Protein AF-A0A5E4M3F4-F1 (afdb_monomer_lite)

Sequence (117 aa):
MSESLSYLKNVLHRTIETLKFLTPRGLAIRGSNETLGSVNNGNYRGYLELIDKFGPFISQHLIKYGNKGRGNVSYILSTICTEFIMIMGEAVIKEIINQIQSRKYFSIIVNSTSDIT

Organism: NCBI:txid506608

InterPro domains:
  IPR025398 ZMYM1-like, RNase-like domain [PF14291] (9-117)

Foldseek 3Di:
DVPVVVLVVVQVVVLVVLCVVQVVVVFWAAFPDCAQPDPRNGSSSVVLVVVLVVDVSSVVLCVVPVHPDPPDDDCSDPVNSVVVVVVVVVVVVVVVVVVVVVDPDDDDDDDDDDDDD

Secondary structure (DSSP, 8-state):
-HHHHHHHHHHHHHHHHHHHHHGGGT--S--S--STT-TTSHHHHHHHHHHHTT-HHHHHHHHHHTT--TTS--TTSHHHHHHHHHHHHHHHHHHHHHHHHH-S-------------

Structure (mmCIF, N/CA/C/O backbone):
data_AF-A0A5E4M3F4-F1
#
_entry.id   AF-A0A5E4M3F4-F1
#
loop_
_atom_site.group_PDB
_atom_site.id
_atom_site.type_symbol
_atom_site.label_atom_id
_atom_site.label_alt_id
_atom_site.label_comp_id
_atom_site.label_asym_id
_atom_site.label_entity_id
_atom_site.label_seq_id
_atom_site.pdbx_PDB_ins_code
_atom_site.Cartn_x
_atom_site.Cartn_y
_atom_site.Cartn_z
_atom_site.occupancy
_atom_site.B_iso_or_equiv
_atom_site.auth_seq_id
_atom_site.auth_comp_id
_atom_site.auth_asym_id
_atom_site.auth_atom_id
_atom_site.pdbx_PDB_model_num
ATOM 1 N N . MET A 1 1 ? 3.494 26.192 -12.751 1.00 48.16 1 MET A N 1
ATOM 2 C CA . MET A 1 1 ? 3.591 25.721 -11.345 1.00 48.16 1 MET A CA 1
ATOM 3 C C . MET A 1 1 ? 2.426 24.801 -10.942 1.00 48.16 1 MET A C 1
ATOM 5 O O . MET A 1 1 ? 2.638 23.917 -10.127 1.00 48.16 1 MET A O 1
ATOM 9 N N . SER A 1 2 ? 1.228 24.933 -11.534 1.00 66.44 2 SER A N 1
ATOM 10 C CA . SER A 1 2 ? 0.061 24.052 -11.301 1.00 66.44 2 SER A CA 1
ATOM 11 C C . SER A 1 2 ? 0.176 22.649 -11.924 1.00 66.44 2 SER A C 1
ATOM 13 O O . SER A 1 2 ? -0.294 21.669 -11.348 1.00 66.44 2 SER A O 1
ATOM 15 N N . GLU A 1 3 ? 0.819 22.542 -13.087 1.00 68.62 3 GLU A N 1
ATOM 16 C CA . GLU A 1 3 ? 0.834 21.320 -13.902 1.00 68.62 3 GLU A CA 1
ATOM 17 C C . GLU A 1 3 ? 1.697 20.192 -13.305 1.00 68.62 3 GLU A C 1
ATOM 19 O O . GLU A 1 3 ? 1.270 19.039 -13.255 1.00 68.62 3 GLU A O 1
ATOM 24 N N . SER A 1 4 ? 2.864 20.521 -12.738 1.00 82.19 4 SER A N 1
ATOM 25 C CA . SER A 1 4 ? 3.724 19.551 -12.043 1.00 82.19 4 SER A CA 1
ATOM 26 C C . SER A 1 4 ? 3.077 19.002 -10.770 1.00 82.19 4 SER A C 1
ATOM 28 O O . SER A 1 4 ? 3.186 17.815 -10.475 1.00 82.19 4 SER A O 1
ATOM 30 N N . LEU A 1 5 ? 2.355 19.840 -10.029 1.00 86.38 5 LEU A N 1
ATOM 31 C CA . LEU A 1 5 ? 1.658 19.426 -8.815 1.00 86.38 5 LEU A CA 1
ATOM 32 C C . LEU A 1 5 ? 0.458 18.526 -9.141 1.00 86.38 5 LEU A C 1
ATOM 34 O O . LEU A 1 5 ? 0.231 17.532 -8.453 1.00 86.38 5 LEU A O 1
ATOM 38 N N . SER A 1 6 ? -0.267 18.827 -10.223 1.00 91.12 6 SER A N 1
ATOM 39 C CA . SER A 1 6 ? -1.311 17.949 -10.768 1.00 91.12 6 SER A CA 1
ATOM 40 C C . SER A 1 6 ? -0.744 16.587 -11.183 1.00 91.12 6 SER A C 1
ATOM 42 O O . SER A 1 6 ? -1.289 15.545 -10.818 1.00 91.12 6 SER A O 1
ATOM 44 N N . TYR A 1 7 ? 0.407 16.575 -11.861 1.00 90.31 7 TYR A N 1
ATOM 45 C CA . TYR A 1 7 ? 1.105 15.344 -12.224 1.00 90.31 7 TYR A CA 1
ATOM 46 C C . TYR A 1 7 ? 1.433 14.480 -10.997 1.00 90.31 7 TYR A C 1
ATOM 48 O O . TYR A 1 7 ? 1.053 13.310 -10.957 1.00 90.31 7 TYR A O 1
ATOM 56 N N . LEU A 1 8 ? 2.077 15.048 -9.971 1.00 86.50 8 LEU A N 1
ATOM 57 C CA . LEU A 1 8 ? 2.448 14.295 -8.765 1.00 86.50 8 LEU A CA 1
ATOM 58 C C . LEU A 1 8 ? 1.213 13.784 -8.010 1.00 86.50 8 LEU A C 1
ATOM 60 O O . LEU A 1 8 ? 1.209 12.638 -7.565 1.00 86.50 8 LEU A O 1
ATOM 64 N N . LYS A 1 9 ? 0.136 14.579 -7.937 1.00 89.56 9 LYS A N 1
ATOM 65 C CA . LYS A 1 9 ? -1.153 14.141 -7.374 1.00 89.56 9 LYS A CA 1
ATOM 66 C C . LYS A 1 9 ? -1.735 12.941 -8.117 1.00 89.56 9 LYS A C 1
ATOM 68 O O . LYS A 1 9 ? -2.219 12.015 -7.477 1.00 89.56 9 LYS A O 1
ATOM 73 N N . ASN A 1 10 ? -1.663 12.930 -9.446 1.00 90.69 10 ASN A N 1
ATOM 74 C CA . ASN A 1 10 ? -2.165 11.817 -10.253 1.00 90.69 10 ASN A CA 1
ATOM 75 C C . ASN A 1 10 ? -1.345 10.534 -10.064 1.00 90.69 10 ASN A C 1
ATOM 77 O O . ASN A 1 10 ? -1.923 9.446 -10.024 1.00 90.69 10 ASN A O 1
ATOM 81 N N . VAL A 1 11 ? -0.018 10.640 -9.915 1.00 88.25 11 VAL A N 1
ATOM 82 C CA . VAL A 1 11 ? 0.830 9.486 -9.563 1.00 88.25 11 VAL A CA 1
ATOM 83 C C . VAL A 1 11 ? 0.447 8.965 -8.179 1.00 88.25 11 VAL A C 1
ATOM 85 O O . VAL A 1 11 ? 0.125 7.787 -8.036 1.00 88.25 11 VAL A O 1
ATOM 88 N N . LEU A 1 12 ? 0.402 9.858 -7.187 1.00 88.94 12 LEU A N 1
ATOM 89 C CA . LEU A 1 12 ? 0.050 9.529 -5.808 1.00 88.94 12 LEU A CA 1
ATOM 90 C C . LEU A 1 12 ? -1.312 8.836 -5.711 1.00 88.94 12 LEU A C 1
ATOM 92 O O . LEU A 1 12 ? -1.435 7.808 -5.052 1.00 88.94 12 LEU A O 1
ATOM 96 N N . HIS A 1 13 ? -2.325 9.370 -6.393 1.00 90.50 13 HIS A N 1
ATOM 97 C CA . HIS A 1 13 ? -3.670 8.804 -6.395 1.00 90.50 13 HIS A CA 1
ATOM 98 C C . HIS A 1 13 ? -3.661 7.346 -6.867 1.00 90.50 13 HIS A C 1
ATOM 100 O O . HIS A 1 13 ? -4.200 6.474 -6.197 1.00 90.50 13 HIS A O 1
ATOM 106 N N . ARG A 1 14 ? -2.996 7.046 -7.988 1.00 90.00 14 ARG A N 1
ATOM 107 C CA . ARG A 1 14 ? -2.924 5.677 -8.529 1.00 90.00 14 ARG A CA 1
ATOM 108 C C . ARG A 1 14 ? -2.148 4.728 -7.612 1.00 90.00 14 ARG A C 1
ATOM 110 O O . ARG A 1 14 ? -2.546 3.574 -7.457 1.00 90.00 14 ARG A O 1
ATOM 117 N N . THR A 1 15 ? -1.088 5.217 -6.970 1.00 88.62 15 THR A N 1
ATOM 118 C CA . THR A 1 15 ? -0.350 4.476 -5.938 1.00 88.62 15 THR A CA 1
ATOM 119 C C . THR A 1 15 ? -1.250 4.120 -4.754 1.0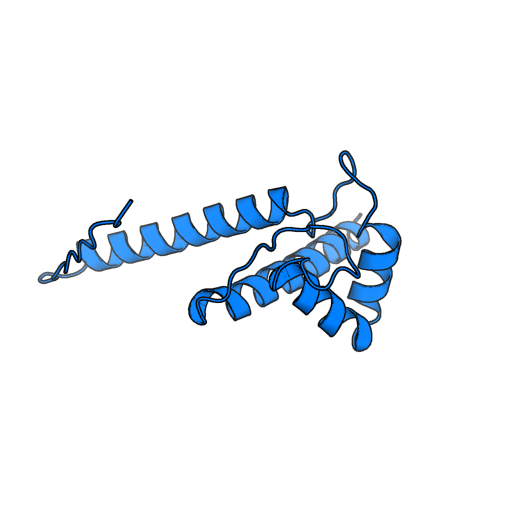0 88.62 15 THR A C 1
ATOM 121 O O . THR A 1 15 ? -1.310 2.953 -4.366 1.00 88.62 15 THR A O 1
ATOM 124 N N . ILE A 1 16 ? -1.989 5.091 -4.212 1.00 90.81 16 ILE A N 1
ATOM 125 C CA . ILE A 1 16 ? -2.899 4.879 -3.078 1.00 90.81 16 ILE A CA 1
ATOM 126 C C . ILE A 1 16 ? -4.024 3.911 -3.452 1.00 90.81 16 ILE A C 1
ATOM 128 O O . ILE A 1 16 ? -4.305 2.993 -2.688 1.00 90.81 16 ILE A O 1
ATOM 132 N N . GLU A 1 17 ? -4.642 4.067 -4.622 1.00 92.50 17 GLU A N 1
ATOM 133 C CA . GLU A 1 17 ? -5.709 3.164 -5.069 1.00 92.50 17 GLU A CA 1
ATOM 134 C C . GLU A 1 17 ? -5.203 1.727 -5.266 1.00 92.50 17 GLU A C 1
ATOM 136 O O . GLU A 1 17 ? -5.886 0.772 -4.896 1.00 92.50 17 GLU A O 1
ATOM 141 N N . THR A 1 18 ? -3.966 1.554 -5.742 1.00 92.25 18 THR A N 1
ATOM 142 C CA . THR A 1 18 ? -3.327 0.230 -5.810 1.00 92.25 18 THR A CA 1
ATOM 143 C C . THR A 1 18 ? -3.146 -0.365 -4.412 1.00 92.25 18 THR A C 1
ATOM 145 O O . THR A 1 18 ? -3.470 -1.530 -4.187 1.00 92.25 18 THR A O 1
ATOM 148 N N . LEU A 1 19 ? -2.680 0.428 -3.443 1.00 91.81 19 LEU A N 1
ATOM 149 C CA . LEU A 1 19 ? -2.519 -0.032 -2.061 1.00 91.81 19 LEU A CA 1
ATOM 150 C C . LEU A 1 19 ? -3.864 -0.408 -1.430 1.00 91.81 19 LEU A C 1
ATOM 152 O O . LEU A 1 19 ? -3.982 -1.504 -0.891 1.00 91.81 19 LEU A O 1
ATOM 156 N N . LYS A 1 20 ? -4.893 0.435 -1.570 1.00 92.44 20 LYS A N 1
ATOM 157 C CA . LYS A 1 20 ? -6.265 0.142 -1.117 1.00 92.44 20 LYS A CA 1
ATOM 158 C C . LYS A 1 20 ? -6.866 -1.094 -1.779 1.00 92.44 20 LYS A C 1
ATOM 160 O O . LYS A 1 20 ? -7.741 -1.727 -1.199 1.00 92.44 20 LYS A O 1
ATOM 165 N N . PHE A 1 21 ? -6.442 -1.438 -2.992 1.00 93.12 21 PHE A N 1
ATOM 166 C CA . PHE A 1 21 ? -6.863 -2.675 -3.636 1.00 93.12 21 PHE A CA 1
ATOM 167 C C . PHE A 1 21 ? -6.167 -3.897 -3.017 1.00 93.12 21 PHE A C 1
ATOM 169 O O . PHE A 1 21 ? -6.817 -4.911 -2.755 1.00 93.12 21 PHE A O 1
ATOM 176 N N . LEU A 1 22 ? -4.863 -3.817 -2.758 1.00 93.50 22 LEU A N 1
ATOM 177 C CA . LEU A 1 22 ? -4.073 -4.945 -2.255 1.00 93.50 22 LEU A CA 1
ATOM 178 C C . LEU A 1 22 ? -4.313 -5.233 -0.766 1.00 93.50 22 LEU A C 1
ATOM 180 O O . LEU A 1 22 ? -4.437 -6.399 -0.388 1.00 93.50 22 LEU A O 1
ATOM 184 N N . THR A 1 23 ? -4.403 -4.197 0.075 1.00 91.06 23 THR A N 1
ATOM 185 C CA . THR A 1 23 ? -4.419 -4.352 1.540 1.00 91.06 23 THR A CA 1
ATOM 186 C C . THR A 1 23 ? -5.618 -5.139 2.075 1.00 91.06 23 THR A C 1
ATOM 188 O O . THR A 1 23 ? -5.384 -6.065 2.851 1.00 91.06 23 THR A O 1
ATOM 191 N N . PRO A 1 24 ? -6.878 -4.912 1.649 1.00 89.62 24 PRO A N 1
ATOM 192 C CA . PRO A 1 24 ? -8.020 -5.650 2.192 1.00 89.62 24 PRO A CA 1
ATOM 193 C C . PRO A 1 24 ? -8.049 -7.112 1.732 1.00 89.62 24 PRO A C 1
ATOM 195 O O . PRO A 1 24 ? -8.784 -7.919 2.290 1.00 89.62 24 PRO A O 1
ATOM 198 N N . ARG A 1 25 ? -7.263 -7.460 0.703 1.00 93.81 25 ARG A N 1
ATOM 199 C CA . ARG A 1 25 ? -7.131 -8.823 0.169 1.00 93.81 25 ARG A CA 1
ATOM 200 C C . ARG A 1 25 ? -6.012 -9.619 0.844 1.00 93.81 25 ARG A C 1
ATOM 202 O O . ARG A 1 25 ? -5.800 -10.768 0.478 1.00 93.81 25 ARG A O 1
ATOM 209 N N . GLY A 1 26 ? -5.266 -9.012 1.771 1.00 90.81 26 GLY A N 1
ATOM 210 C CA . GLY A 1 26 ? -4.116 -9.652 2.415 1.00 90.81 26 GLY A CA 1
ATOM 211 C C . GLY A 1 26 ? -2.972 -9.973 1.448 1.00 90.81 26 GLY A C 1
ATOM 212 O O . GLY A 1 26 ? -2.155 -10.845 1.730 1.00 90.81 26 GLY A O 1
ATOM 213 N N . LEU A 1 27 ? -2.909 -9.302 0.290 1.00 92.12 27 LEU A N 1
ATOM 214 C CA . LEU A 1 27 ? -1.875 -9.561 -0.709 1.00 92.12 27 LEU A CA 1
ATOM 215 C C . LEU A 1 27 ? -0.549 -8.929 -0.283 1.00 92.12 27 LEU A C 1
ATOM 217 O O . LEU A 1 27 ? -0.491 -7.746 0.061 1.00 92.12 27 LEU A O 1
ATOM 221 N N . ALA A 1 28 ? 0.535 -9.704 -0.370 1.00 89.75 28 ALA A N 1
ATOM 222 C CA . ALA A 1 28 ? 1.878 -9.219 -0.072 1.00 89.75 28 ALA A CA 1
ATOM 223 C C . ALA A 1 28 ? 2.236 -8.029 -0.975 1.00 89.75 28 ALA A C 1
ATOM 225 O O . ALA A 1 28 ? 2.271 -8.150 -2.198 1.00 89.75 28 ALA A O 1
ATOM 226 N N . ILE A 1 29 ? 2.492 -6.866 -0.382 1.00 89.38 29 ILE A N 1
ATOM 227 C CA . ILE A 1 29 ? 2.746 -5.630 -1.138 1.00 89.38 29 ILE A CA 1
ATOM 228 C C . ILE A 1 29 ? 4.134 -5.675 -1.790 1.00 89.38 29 ILE A C 1
ATOM 230 O O . ILE A 1 29 ? 4.293 -5.295 -2.952 1.00 89.38 29 ILE A O 1
ATOM 234 N N . ARG A 1 30 ? 5.131 -6.154 -1.037 1.00 87.81 30 ARG A N 1
ATOM 235 C CA . ARG A 1 30 ? 6.538 -6.259 -1.441 1.00 87.81 30 ARG A CA 1
ATOM 236 C C . ARG A 1 30 ? 6.873 -7.683 -1.884 1.00 87.81 30 ARG A C 1
ATOM 238 O O . ARG A 1 30 ? 6.261 -8.638 -1.414 1.00 87.81 30 ARG A O 1
ATOM 245 N N . GLY A 1 31 ? 7.850 -7.801 -2.777 1.00 85.25 31 GLY A N 1
ATOM 246 C CA . GLY A 1 31 ? 8.451 -9.068 -3.186 1.00 85.25 31 GLY A CA 1
ATOM 247 C C . GLY A 1 31 ? 9.912 -9.155 -2.749 1.00 85.25 31 GLY A C 1
ATOM 248 O O . GLY A 1 31 ? 10.422 -8.262 -2.074 1.00 85.25 31 GLY A O 1
ATOM 249 N N . SER A 1 32 ? 10.593 -10.228 -3.149 1.00 86.44 32 SER A N 1
ATOM 250 C CA . SER A 1 32 ? 12.032 -10.415 -2.904 1.00 86.44 32 SER A CA 1
ATOM 251 C C . SER A 1 32 ? 12.917 -9.569 -3.826 1.00 86.44 32 SER A C 1
ATOM 253 O O . SER A 1 32 ? 14.121 -9.457 -3.606 1.00 86.44 32 SER A O 1
ATOM 255 N N . ASN A 1 33 ? 12.327 -8.962 -4.855 1.00 83.31 33 ASN A N 1
ATOM 256 C CA . ASN A 1 33 ? 12.967 -8.048 -5.786 1.00 83.31 33 ASN A CA 1
ATOM 257 C C . ASN A 1 33 ? 12.139 -6.748 -5.848 1.00 83.31 33 ASN A C 1
ATOM 259 O O . ASN A 1 33 ? 10.943 -6.755 -5.582 1.00 83.31 33 ASN A O 1
ATOM 263 N N . GLU A 1 34 ? 12.756 -5.617 -6.179 1.00 76.75 34 GLU A N 1
ATOM 264 C CA . GLU A 1 34 ? 12.066 -4.325 -6.330 1.00 76.75 34 GLU A CA 1
ATOM 265 C C . GLU A 1 34 ? 12.239 -3.715 -7.732 1.00 76.75 34 GLU A C 1
ATOM 267 O O . GLU A 1 34 ? 11.804 -2.593 -7.987 1.00 76.75 34 GLU A O 1
ATOM 272 N N . THR A 1 35 ? 12.868 -4.436 -8.657 1.00 85.25 35 THR A N 1
ATOM 273 C CA . THR A 1 35 ? 13.082 -4.020 -10.046 1.00 85.25 35 THR A CA 1
ATOM 274 C C . THR A 1 35 ? 11.821 -4.240 -10.878 1.00 85.25 35 THR A C 1
ATOM 276 O O . THR A 1 35 ? 11.241 -5.325 -10.854 1.00 85.25 35 THR A O 1
ATOM 279 N N . LEU A 1 36 ? 11.408 -3.233 -11.654 1.00 86.88 36 LEU A N 1
ATOM 280 C CA . LEU A 1 36 ? 10.324 -3.404 -12.626 1.00 86.88 36 LEU A CA 1
ATOM 281 C C . LEU A 1 36 ? 10.740 -4.370 -13.744 1.00 86.88 36 LEU A C 1
ATOM 283 O O . LEU A 1 36 ? 11.879 -4.318 -14.209 1.00 86.88 36 LEU A O 1
ATOM 287 N N . GLY A 1 37 ? 9.817 -5.221 -14.175 1.00 87.44 37 GLY A N 1
ATOM 288 C CA . GLY A 1 37 ? 9.996 -6.321 -15.118 1.00 87.44 37 GLY A CA 1
ATOM 289 C C . GLY A 1 37 ? 10.346 -7.650 -14.446 1.00 87.44 37 GLY A C 1
ATOM 290 O O . GLY A 1 37 ? 10.384 -8.678 -15.116 1.00 87.44 37 GLY A O 1
ATOM 291 N N . SER A 1 38 ? 10.601 -7.657 -13.135 1.00 90.62 38 SER A N 1
ATOM 292 C CA . SER A 1 38 ? 10.875 -8.884 -12.388 1.00 90.62 38 SER A CA 1
ATOM 293 C C . SER A 1 38 ? 9.581 -9.567 -11.959 1.00 90.62 38 SER A C 1
ATOM 295 O O . SER A 1 38 ? 8.717 -8.936 -11.363 1.00 90.62 38 SER A O 1
ATOM 297 N N . VAL A 1 39 ? 9.492 -10.886 -12.153 1.00 89.50 39 VAL A N 1
ATOM 298 C CA . VAL A 1 39 ? 8.375 -11.715 -11.654 1.00 89.50 39 VAL A CA 1
ATOM 299 C C . VAL A 1 39 ? 8.248 -11.642 -10.124 1.00 89.50 39 VAL A C 1
ATOM 301 O O . VAL A 1 39 ? 7.171 -11.833 -9.572 1.00 89.50 39 VAL A O 1
ATOM 304 N N . ASN A 1 40 ? 9.343 -11.309 -9.435 1.00 89.69 40 ASN A N 1
ATOM 305 C CA . ASN A 1 40 ? 9.416 -11.242 -7.978 1.00 89.69 40 ASN A CA 1
ATOM 306 C C . ASN A 1 40 ? 9.346 -9.802 -7.432 1.00 89.69 40 ASN A C 1
ATOM 308 O O . ASN A 1 40 ? 9.768 -9.566 -6.299 1.00 89.69 40 ASN A O 1
ATOM 312 N N . ASN A 1 41 ? 8.852 -8.832 -8.213 1.00 88.56 41 ASN A N 1
ATOM 313 C CA . ASN A 1 41 ? 8.818 -7.408 -7.845 1.00 88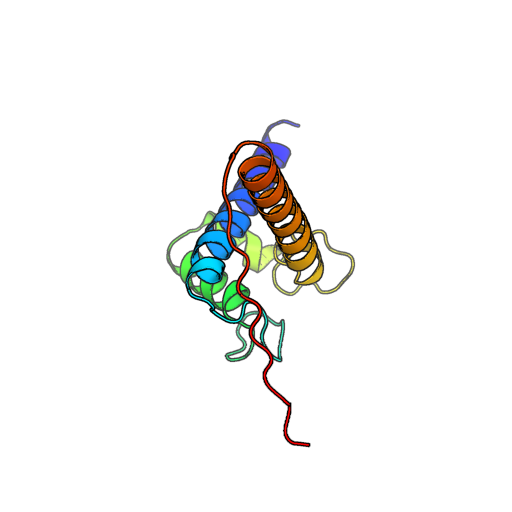.56 41 ASN A CA 1
ATOM 314 C C . ASN A 1 41 ? 7.754 -7.023 -6.788 1.00 88.56 41 ASN A C 1
ATOM 316 O O . ASN A 1 41 ? 7.652 -5.855 -6.397 1.00 88.56 41 ASN A O 1
ATOM 320 N N . GLY A 1 42 ? 6.974 -8.001 -6.315 1.00 90.62 42 GLY A N 1
ATOM 321 C CA . GLY A 1 42 ? 5.874 -7.812 -5.369 1.00 90.62 42 GLY A CA 1
ATOM 322 C C . GLY A 1 42 ? 4.591 -7.324 -6.035 1.00 90.62 42 GLY A C 1
ATOM 323 O O . GLY A 1 42 ? 4.611 -6.707 -7.101 1.00 90.62 42 GLY A O 1
ATOM 324 N N . ASN A 1 43 ? 3.448 -7.558 -5.382 1.00 91.75 43 ASN A N 1
ATOM 325 C CA . ASN A 1 43 ? 2.154 -7.272 -6.005 1.00 91.75 43 ASN A CA 1
ATOM 326 C C . ASN A 1 43 ? 1.956 -5.784 -6.299 1.00 91.75 43 ASN A C 1
ATOM 328 O O . ASN A 1 43 ? 1.330 -5.459 -7.297 1.00 91.75 43 ASN A O 1
ATOM 332 N N . TYR A 1 44 ? 2.506 -4.869 -5.493 1.00 90.00 44 TYR A N 1
ATOM 333 C CA . TYR A 1 44 ? 2.359 -3.430 -5.741 1.00 90.00 44 TYR A CA 1
ATOM 334 C C . TYR A 1 44 ? 2.972 -2.995 -7.075 1.00 90.00 44 TYR A C 1
ATOM 336 O O . TYR A 1 44 ? 2.313 -2.327 -7.872 1.00 90.00 44 TYR A O 1
ATOM 344 N N . ARG A 1 45 ? 4.219 -3.395 -7.343 1.00 89.31 45 ARG A N 1
ATOM 345 C CA . ARG A 1 45 ? 4.905 -3.041 -8.592 1.00 89.31 45 ARG A CA 1
ATOM 346 C C . ARG A 1 45 ? 4.338 -3.812 -9.777 1.00 89.31 45 ARG A C 1
ATOM 348 O O . ARG A 1 45 ? 4.068 -3.188 -10.799 1.00 89.31 45 ARG A O 1
ATOM 355 N N . GLY A 1 46 ? 4.052 -5.104 -9.610 1.00 91.44 46 GLY A N 1
ATOM 356 C CA . GLY A 1 46 ? 3.394 -5.903 -10.644 1.00 91.44 46 GLY A CA 1
ATOM 357 C C . GLY A 1 46 ? 2.030 -5.336 -11.059 1.00 91.44 46 GLY A C 1
ATOM 358 O O . GLY A 1 46 ? 1.693 -5.320 -12.241 1.00 91.44 46 GLY A O 1
ATOM 359 N N . TYR A 1 47 ? 1.257 -4.777 -10.122 1.00 92.06 47 TYR A N 1
ATOM 360 C CA . TYR A 1 47 ? -0.017 -4.132 -10.455 1.00 92.06 47 TYR A CA 1
ATOM 361 C C . TYR A 1 47 ? 0.170 -2.810 -11.209 1.00 92.06 47 TYR A C 1
ATOM 363 O O . TYR A 1 47 ? -0.593 -2.505 -12.123 1.00 92.06 47 TYR A O 1
ATOM 371 N N . LEU A 1 48 ? 1.198 -2.025 -10.876 1.00 90.69 48 LEU A N 1
ATOM 372 C CA . LEU A 1 48 ? 1.525 -0.812 -11.628 1.00 90.69 48 LEU A CA 1
ATOM 373 C C . LEU A 1 48 ? 1.975 -1.129 -13.061 1.00 90.69 48 LEU A C 1
ATOM 375 O O . LEU A 1 48 ? 1.591 -0.408 -13.978 1.00 90.69 48 LEU A O 1
ATOM 379 N N . GLU A 1 49 ? 2.705 -2.226 -13.268 1.00 91.69 49 GLU A N 1
ATOM 380 C CA . GLU A 1 49 ? 3.054 -2.749 -14.601 1.00 91.69 49 GLU A CA 1
ATOM 381 C C . GLU A 1 49 ? 1.833 -3.255 -15.371 1.00 91.69 49 GLU A C 1
ATOM 383 O O . GLU A 1 49 ? 1.777 -3.164 -16.596 1.00 91.69 49 GLU A O 1
ATOM 388 N N . LEU A 1 50 ? 0.827 -3.779 -14.672 1.00 92.44 50 LEU A N 1
ATOM 389 C CA . LEU A 1 50 ? -0.445 -4.114 -15.299 1.00 92.44 50 LEU A CA 1
ATOM 390 C C . LEU A 1 50 ? -1.182 -2.845 -15.748 1.00 92.44 50 LEU A C 1
ATOM 392 O O . LEU A 1 50 ? -1.651 -2.788 -16.881 1.00 92.44 50 LEU A O 1
ATOM 396 N N . ILE A 1 51 ? -1.261 -1.823 -14.891 1.00 91.00 51 ILE A N 1
ATOM 397 C CA . ILE A 1 51 ? -1.927 -0.544 -15.196 1.00 91.00 51 ILE A CA 1
AT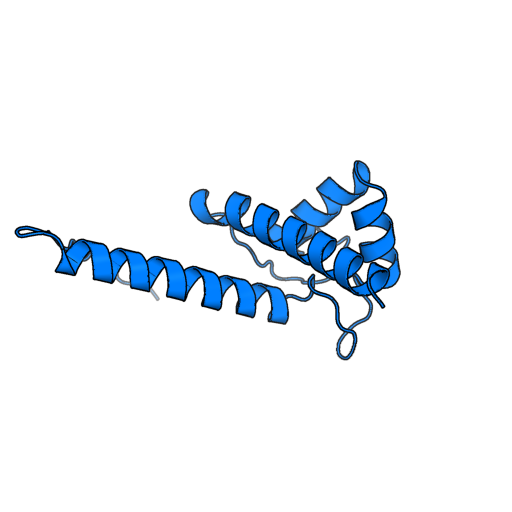OM 398 C C . ILE A 1 51 ? -1.224 0.196 -16.343 1.00 91.00 51 ILE A C 1
ATOM 400 O O . ILE A 1 51 ? -1.894 0.822 -17.165 1.00 91.00 51 ILE A O 1
ATOM 404 N N . ASP A 1 52 ? 0.105 0.119 -16.414 1.00 91.50 52 ASP A N 1
ATOM 405 C CA . ASP A 1 52 ? 0.933 0.664 -17.497 1.00 91.50 52 ASP A CA 1
ATOM 406 C C . ASP A 1 52 ? 0.429 0.235 -18.884 1.00 91.50 52 ASP A C 1
ATOM 408 O O . ASP A 1 52 ? 0.173 1.084 -19.740 1.00 91.50 52 ASP A O 1
ATOM 412 N N . LYS A 1 53 ? 0.139 -1.062 -19.063 1.00 91.88 53 LYS A N 1
ATOM 413 C CA . LYS A 1 53 ? -0.332 -1.634 -20.340 1.00 91.88 53 LYS A CA 1
ATOM 414 C C . LYS A 1 53 ? -1.614 -0.997 -20.875 1.00 91.88 53 LYS A C 1
ATOM 416 O O . LYS A 1 53 ? -1.869 -1.062 -22.073 1.00 91.88 53 LYS A O 1
ATOM 421 N N . PHE A 1 54 ? -2.420 -0.399 -20.000 1.00 90.50 54 PHE A N 1
ATOM 422 C CA . PHE A 1 54 ? -3.717 0.185 -20.344 1.00 90.50 54 PHE A CA 1
ATOM 423 C C . PHE A 1 54 ? -3.767 1.706 -20.135 1.00 90.50 54 PHE A C 1
ATOM 425 O O . PHE A 1 54 ? -4.813 2.319 -20.346 1.00 90.50 54 PHE A O 1
ATOM 432 N N . GLY A 1 55 ? -2.671 2.340 -19.705 1.00 87.50 55 GLY A N 1
ATOM 433 C CA . GLY A 1 55 ? -2.687 3.723 -19.237 1.00 87.50 55 GLY A CA 1
ATOM 434 C C . GLY A 1 55 ? -1.420 4.504 -19.593 1.00 87.50 55 GLY A C 1
ATOM 435 O O . GLY A 1 55 ? -0.439 4.409 -18.850 1.00 87.50 55 GLY A O 1
ATOM 436 N N . PRO A 1 56 ? -1.452 5.402 -20.604 1.00 90.38 56 PRO A N 1
ATOM 437 C CA . PRO A 1 56 ? -0.254 6.109 -21.075 1.00 90.38 56 PRO A CA 1
ATOM 438 C C . PRO A 1 56 ? 0.407 6.970 -19.988 1.00 90.38 56 PRO A C 1
ATOM 440 O O . PRO A 1 56 ? 1.619 7.160 -19.993 1.00 90.38 56 PRO A O 1
ATOM 443 N N . PHE A 1 57 ? -0.370 7.452 -19.014 1.00 91.25 57 PHE A N 1
ATOM 444 C CA . PHE A 1 57 ? 0.144 8.247 -17.898 1.00 91.25 57 PHE A CA 1
ATOM 445 C C . PHE A 1 57 ? 1.117 7.469 -16.996 1.00 91.25 57 PHE A C 1
ATOM 447 O O . PHE A 1 57 ? 2.204 7.961 -16.692 1.00 91.25 57 PHE A O 1
ATOM 454 N N . ILE A 1 58 ? 0.735 6.261 -16.557 1.00 89.69 58 ILE A N 1
ATOM 455 C CA . ILE A 1 58 ? 1.615 5.431 -15.718 1.00 89.69 58 ILE A CA 1
ATOM 456 C C . ILE A 1 58 ? 2.778 4.917 -16.550 1.00 89.69 58 ILE A C 1
ATOM 458 O O . ILE A 1 58 ? 3.901 4.953 -16.061 1.00 89.69 58 ILE A O 1
ATOM 462 N N . SER A 1 59 ? 2.538 4.573 -17.816 1.00 91.62 59 SER A N 1
ATOM 463 C CA . SER A 1 59 ? 3.587 4.174 -18.752 1.00 91.62 59 SER A CA 1
ATOM 464 C C . SER A 1 59 ? 4.731 5.170 -18.831 1.00 91.62 59 SER A C 1
ATOM 466 O O . SER A 1 59 ? 5.882 4.861 -18.516 1.00 91.62 59 SER A O 1
ATOM 468 N N . GLN A 1 60 ? 4.404 6.426 -19.132 1.00 91.38 60 GLN A N 1
ATOM 469 C CA . GLN A 1 60 ? 5.396 7.493 -19.213 1.00 91.38 60 GLN A CA 1
ATOM 470 C C . GLN A 1 60 ? 6.112 7.711 -17.876 1.00 91.38 60 GLN A C 1
ATOM 472 O O . GLN A 1 60 ? 7.315 7.977 -17.853 1.00 91.38 60 GLN A O 1
ATOM 477 N N . HIS A 1 61 ? 5.398 7.587 -16.754 1.00 89.81 61 HIS A N 1
ATOM 478 C CA . HIS A 1 61 ? 6.006 7.709 -15.434 1.00 89.81 61 HIS A CA 1
ATOM 479 C C . HIS A 1 61 ? 6.975 6.551 -15.130 1.00 89.81 61 HIS A C 1
ATOM 481 O O . HIS A 1 61 ? 8.089 6.806 -14.670 1.00 89.81 61 HIS A O 1
ATOM 487 N N . LEU A 1 62 ? 6.603 5.298 -15.411 1.00 88.94 62 LEU A N 1
ATOM 488 C CA . LEU A 1 62 ? 7.453 4.125 -15.179 1.00 88.94 62 LEU A CA 1
ATOM 489 C C . LEU A 1 62 ? 8.694 4.139 -16.071 1.00 88.94 62 LEU A C 1
ATOM 491 O O . LEU A 1 62 ? 9.794 3.928 -15.562 1.00 88.94 62 LEU A O 1
ATOM 495 N N . ILE A 1 63 ? 8.557 4.481 -17.354 1.00 88.94 63 ILE A N 1
ATOM 496 C CA . ILE A 1 63 ? 9.698 4.641 -18.270 1.00 88.94 63 ILE A CA 1
ATOM 497 C C . ILE A 1 63 ? 10.672 5.694 -17.729 1.00 88.94 63 ILE A C 1
ATOM 499 O O . ILE A 1 63 ? 11.890 5.511 -17.744 1.00 88.94 63 ILE A O 1
ATOM 503 N N . LYS A 1 64 ? 10.142 6.808 -17.216 1.00 86.94 64 LYS A N 1
ATOM 504 C CA . LYS A 1 64 ? 10.963 7.936 -16.771 1.00 86.94 64 LYS A CA 1
ATOM 505 C C . LYS A 1 64 ? 11.597 7.733 -15.393 1.00 86.94 64 LYS A C 1
ATOM 507 O O . LYS A 1 64 ? 12.684 8.268 -15.171 1.00 86.94 64 LYS A O 1
ATOM 512 N N . TYR A 1 65 ? 10.954 7.006 -14.47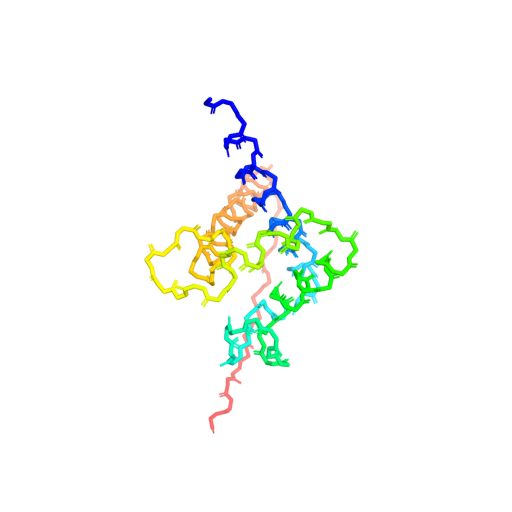6 1.00 85.38 65 TYR A N 1
ATOM 513 C CA . TYR A 1 65 ? 11.347 6.964 -13.057 1.00 85.38 65 TYR A CA 1
ATOM 514 C C . TYR A 1 65 ? 11.432 5.563 -12.436 1.00 85.38 65 TYR A C 1
ATOM 516 O O . TYR A 1 65 ? 12.004 5.416 -11.359 1.00 85.38 65 TYR A O 1
ATOM 524 N N . GLY A 1 66 ? 10.890 4.535 -13.081 1.00 82.69 66 GLY A N 1
ATOM 525 C CA . GLY A 1 66 ? 10.572 3.254 -12.453 1.00 82.69 66 GLY A CA 1
ATOM 526 C C . GLY A 1 66 ? 11.764 2.414 -11.974 1.00 82.69 66 GLY A C 1
ATOM 527 O O . GLY A 1 66 ? 11.655 1.729 -10.956 1.00 82.69 66 GLY A O 1
ATOM 528 N N . ASN A 1 67 ? 12.908 2.522 -12.657 1.00 84.44 67 ASN A N 1
ATOM 529 C CA . ASN A 1 67 ? 14.150 1.797 -12.348 1.00 84.44 67 ASN A CA 1
ATOM 530 C C . ASN A 1 67 ? 15.368 2.735 -12.201 1.00 84.44 67 ASN A C 1
ATOM 532 O O . ASN A 1 67 ? 16.507 2.314 -12.372 1.00 84.44 67 ASN A O 1
ATOM 536 N N . LYS A 1 68 ? 15.161 4.021 -11.881 1.00 78.12 68 LYS A N 1
ATOM 537 C CA . LYS A 1 68 ? 16.253 5.016 -11.809 1.00 78.12 68 LYS A CA 1
ATOM 538 C C . LYS A 1 68 ? 17.141 4.945 -10.556 1.00 78.12 68 LYS A C 1
ATOM 540 O O . LYS A 1 68 ? 18.026 5.780 -10.392 1.00 78.12 68 LYS A O 1
ATOM 545 N N . GLY A 1 69 ? 16.932 3.963 -9.681 1.00 68.06 69 GLY A N 1
ATOM 546 C CA . GLY A 1 69 ? 17.712 3.801 -8.452 1.00 68.06 69 GLY A CA 1
ATOM 547 C C . GLY A 1 69 ? 17.436 4.874 -7.388 1.00 68.06 69 GLY A C 1
ATOM 548 O O . GLY A 1 69 ? 16.491 5.659 -7.489 1.00 68.06 69 GLY A O 1
ATOM 549 N N . ARG A 1 70 ? 18.256 4.878 -6.328 1.00 64.62 70 ARG A N 1
ATOM 550 C CA . ARG A 1 70 ? 18.143 5.814 -5.191 1.00 64.62 70 ARG A CA 1
ATOM 551 C C . ARG A 1 70 ? 18.497 7.251 -5.611 1.00 64.62 70 ARG A C 1
ATOM 553 O O . ARG A 1 70 ? 19.291 7.450 -6.520 1.00 64.62 70 ARG A O 1
ATOM 560 N N . GLY A 1 71 ? 17.916 8.247 -4.935 1.00 60.56 71 GLY A N 1
ATOM 561 C CA . GLY A 1 71 ? 18.163 9.677 -5.197 1.00 60.56 71 GLY A CA 1
ATOM 562 C C . GLY A 1 71 ? 17.217 10.329 -6.213 1.00 60.56 71 GLY A C 1
ATOM 563 O O . GLY A 1 71 ? 17.264 11.540 -6.401 1.00 60.56 71 GLY A O 1
ATOM 564 N N . ASN A 1 72 ? 16.317 9.553 -6.826 1.00 66.19 72 ASN A N 1
ATOM 565 C CA . ASN A 1 72 ? 15.244 10.067 -7.673 1.00 66.19 72 ASN A CA 1
ATOM 566 C C . ASN A 1 72 ? 13.910 10.025 -6.919 1.00 66.19 72 ASN A C 1
ATOM 568 O O . ASN A 1 72 ? 13.538 8.990 -6.368 1.00 66.19 72 ASN A O 1
ATOM 572 N N . VAL A 1 73 ? 13.171 11.138 -6.924 1.00 60.00 73 VAL A N 1
ATOM 573 C CA . VAL A 1 73 ? 11.821 11.189 -6.348 1.00 60.00 73 VAL A CA 1
ATOM 574 C C . VAL A 1 73 ? 10.881 10.396 -7.253 1.00 60.00 73 VAL A C 1
ATOM 576 O O . VAL A 1 73 ? 10.424 10.884 -8.286 1.00 60.00 73 VAL A O 1
ATOM 579 N N . SER A 1 74 ? 10.608 9.151 -6.877 1.00 67.25 74 SER A N 1
ATOM 580 C CA . SER A 1 74 ? 9.580 8.322 -7.495 1.00 67.25 74 SER A CA 1
ATOM 581 C C . SER A 1 74 ? 8.633 7.851 -6.405 1.00 67.25 74 SER A C 1
ATOM 583 O O . SER A 1 74 ? 9.029 7.073 -5.545 1.00 67.25 74 SER A O 1
ATOM 585 N N . TYR A 1 75 ? 7.366 8.264 -6.459 1.00 66.31 75 TYR A N 1
ATOM 586 C CA . TYR A 1 75 ? 6.319 7.779 -5.544 1.00 66.31 75 TYR A CA 1
ATOM 587 C C . TYR A 1 75 ? 6.053 6.263 -5.657 1.00 66.31 75 TYR A C 1
ATOM 589 O O . TYR A 1 75 ? 5.258 5.701 -4.909 1.00 66.31 75 TYR A O 1
ATOM 597 N N . ILE A 1 76 ? 6.733 5.592 -6.589 1.00 71.38 76 ILE A N 1
ATOM 598 C CA . ILE A 1 76 ? 6.684 4.149 -6.827 1.00 71.38 76 ILE A CA 1
ATOM 599 C C . ILE A 1 76 ? 7.830 3.423 -6.104 1.00 71.38 76 ILE A C 1
ATOM 601 O O . ILE A 1 76 ? 7.831 2.195 -6.014 1.00 71.38 76 ILE A O 1
ATOM 605 N N . LEU A 1 77 ? 8.793 4.160 -5.537 1.00 73.31 77 LEU A N 1
ATOM 606 C CA . LEU A 1 77 ? 9.853 3.571 -4.730 1.00 73.31 77 LEU A CA 1
ATOM 607 C C . LEU A 1 77 ? 9.260 2.884 -3.493 1.00 73.31 77 LEU A C 1
ATOM 609 O O . LEU A 1 77 ? 8.307 3.362 -2.877 1.00 73.31 77 LEU A O 1
ATOM 613 N N . SER A 1 78 ? 9.848 1.751 -3.122 1.00 73.25 78 SER A N 1
ATOM 614 C CA . SER A 1 78 ? 9.359 0.913 -2.029 1.00 73.25 78 SER A CA 1
ATOM 615 C C . SER A 1 78 ? 9.353 1.648 -0.687 1.00 73.25 78 SER A C 1
ATOM 617 O O . SER A 1 78 ? 8.424 1.479 0.098 1.00 73.25 78 SER A O 1
ATOM 619 N N . THR A 1 79 ? 10.345 2.508 -0.442 1.00 78.44 79 THR A N 1
ATOM 620 C CA . THR A 1 79 ? 10.442 3.340 0.766 1.00 78.44 79 THR A CA 1
ATOM 621 C C . THR A 1 79 ? 9.243 4.274 0.906 1.00 78.44 79 THR A C 1
ATOM 623 O O . THR A 1 79 ? 8.588 4.265 1.940 1.00 78.44 79 THR A O 1
ATOM 626 N N . ILE A 1 80 ? 8.889 4.985 -0.167 1.00 80.25 80 ILE A N 1
ATOM 627 C CA . ILE A 1 80 ? 7.743 5.901 -0.192 1.00 80.25 80 ILE A CA 1
ATOM 628 C C . ILE A 1 80 ? 6.422 5.125 -0.072 1.00 80.25 80 ILE A C 1
ATOM 630 O O . ILE A 1 80 ? 5.516 5.535 0.648 1.00 80.25 80 ILE A O 1
ATOM 634 N N . CYS A 1 81 ? 6.318 3.955 -0.708 1.00 83.00 81 CYS A N 1
ATOM 635 C CA . CYS A 1 81 ? 5.170 3.065 -0.524 1.00 83.00 81 CYS A CA 1
ATOM 636 C C . CYS A 1 81 ? 5.004 2.644 0.949 1.00 83.00 81 CYS A C 1
ATOM 638 O O . CYS A 1 81 ? 3.893 2.662 1.476 1.00 83.00 81 CYS A O 1
ATOM 640 N N . THR A 1 82 ? 6.101 2.338 1.647 1.00 86.44 82 THR A N 1
ATOM 641 C CA . THR A 1 82 ? 6.070 2.046 3.087 1.00 86.44 82 THR A CA 1
ATOM 642 C C . THR A 1 82 ? 5.634 3.242 3.919 1.00 86.44 82 THR A C 1
ATOM 644 O O . THR A 1 82 ? 4.822 3.055 4.819 1.00 86.44 82 THR A O 1
ATOM 647 N N . GLU A 1 83 ? 6.082 4.456 3.604 1.00 89.75 83 GLU A N 1
ATOM 648 C CA . GLU A 1 83 ? 5.585 5.672 4.262 1.00 89.75 83 GLU A CA 1
ATOM 649 C C . GLU A 1 83 ? 4.067 5.814 4.115 1.00 89.75 83 GLU A C 1
ATOM 651 O O . GLU A 1 83 ? 3.368 6.041 5.101 1.00 89.75 83 GLU A O 1
ATOM 656 N N . PHE A 1 84 ? 3.523 5.582 2.918 1.00 88.50 84 PHE A N 1
ATOM 657 C CA . PHE A 1 84 ? 2.074 5.616 2.712 1.00 88.50 84 PHE A CA 1
ATOM 658 C C . PHE A 1 84 ? 1.330 4.542 3.499 1.00 88.50 84 PHE A C 1
ATOM 660 O O . PHE A 1 84 ? 0.268 4.825 4.050 1.00 88.50 84 PHE A O 1
ATOM 667 N N . ILE A 1 85 ? 1.872 3.325 3.573 1.00 89.31 85 ILE A N 1
ATOM 668 C CA . ILE A 1 85 ? 1.284 2.245 4.376 1.00 89.31 85 ILE A CA 1
ATOM 669 C C . ILE A 1 85 ? 1.266 2.629 5.854 1.00 89.31 85 ILE A C 1
ATOM 671 O O . ILE A 1 85 ? 0.248 2.417 6.505 1.00 89.31 85 ILE A O 1
ATOM 675 N N . MET A 1 86 ? 2.345 3.222 6.372 1.00 92.50 86 MET A N 1
ATOM 676 C CA . MET A 1 86 ? 2.405 3.683 7.763 1.00 92.50 86 MET A CA 1
ATOM 677 C C . MET A 1 86 ? 1.354 4.764 8.033 1.00 92.50 86 MET A C 1
ATOM 679 O O . MET A 1 86 ? 0.551 4.601 8.945 1.00 92.50 86 MET A O 1
ATOM 683 N N . ILE A 1 87 ? 1.272 5.796 7.187 1.00 93.75 87 ILE A N 1
ATOM 684 C CA . ILE A 1 87 ? 0.286 6.884 7.330 1.00 93.75 87 ILE A CA 1
ATOM 685 C C . ILE A 1 87 ? -1.152 6.346 7.269 1.00 93.75 87 ILE A C 1
ATOM 687 O O . ILE A 1 87 ? -2.005 6.724 8.073 1.00 93.75 87 ILE A O 1
ATOM 691 N N . MET A 1 88 ? -1.446 5.451 6.321 1.00 91.44 88 MET A N 1
ATOM 692 C CA . MET A 1 88 ? -2.768 4.824 6.222 1.00 91.44 88 MET A CA 1
ATOM 693 C C . MET A 1 88 ? -3.064 3.932 7.432 1.00 91.44 88 MET A C 1
ATOM 695 O O . MET A 1 88 ? -4.186 3.947 7.935 1.00 91.44 88 MET A O 1
ATOM 699 N N . GLY A 1 89 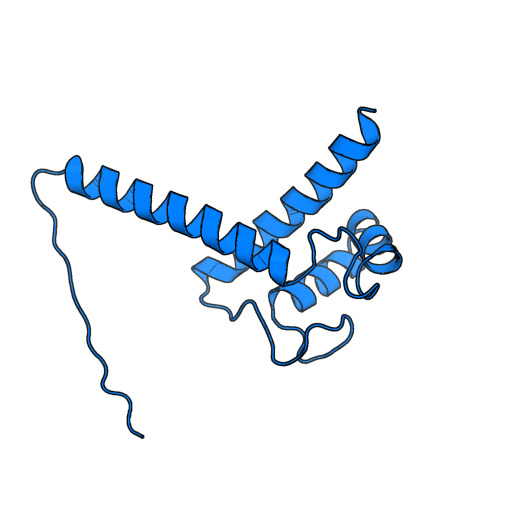? -2.070 3.190 7.920 1.00 93.50 89 GLY A N 1
ATOM 700 C CA . GLY A 1 89 ? -2.178 2.364 9.120 1.00 93.50 89 GLY A CA 1
ATOM 701 C C . GLY A 1 89 ? -2.485 3.193 10.364 1.00 93.50 89 GLY A C 1
ATOM 702 O O . GLY A 1 89 ? -3.412 2.864 11.099 1.00 93.50 89 GLY A O 1
ATOM 703 N N . GLU A 1 90 ? -1.784 4.310 10.562 1.00 96.75 90 GLU A N 1
ATOM 704 C CA . GLU A 1 90 ? -2.045 5.255 11.654 1.00 96.75 90 GLU A CA 1
ATOM 705 C C . GLU A 1 90 ? -3.469 5.816 11.597 1.00 96.75 90 GLU A C 1
ATOM 707 O O . GLU A 1 90 ? -4.154 5.870 12.620 1.00 96.75 90 GLU A O 1
ATOM 712 N N . ALA A 1 91 ? -3.948 6.187 10.405 1.00 94.88 91 ALA A N 1
ATOM 713 C CA . ALA A 1 91 ? -5.312 6.675 10.224 1.00 94.88 91 ALA A CA 1
ATOM 714 C C . ALA A 1 91 ? -6.360 5.610 10.593 1.00 94.88 91 ALA A C 1
ATOM 716 O O . ALA A 1 91 ? -7.329 5.919 11.288 1.00 94.88 91 ALA A O 1
ATOM 717 N N . VAL A 1 92 ? -6.149 4.356 10.179 1.00 94.25 92 VAL A N 1
ATOM 718 C CA . VAL A 1 92 ? -7.030 3.229 10.526 1.00 94.25 92 VAL A CA 1
ATOM 719 C C . VAL A 1 92 ? -7.007 2.958 12.030 1.00 94.25 92 VAL A C 1
ATOM 721 O O . VAL A 1 92 ? -8.066 2.826 12.636 1.00 94.25 92 VAL A O 1
ATOM 724 N N . ILE A 1 93 ? -5.828 2.927 12.655 1.00 96.19 93 ILE A N 1
ATOM 725 C CA . ILE A 1 93 ? -5.687 2.726 14.106 1.00 96.19 93 ILE A CA 1
ATOM 726 C C . ILE A 1 93 ? -6.414 3.829 14.873 1.00 96.19 93 ILE A C 1
ATOM 728 O O . ILE A 1 93 ? -7.162 3.540 15.806 1.00 96.19 93 ILE A O 1
ATOM 732 N N . LYS A 1 94 ? -6.238 5.091 14.471 1.00 97.88 94 LYS A N 1
ATOM 733 C CA . LYS A 1 94 ? -6.916 6.229 15.098 1.00 97.88 94 LYS A CA 1
ATOM 734 C C . LYS A 1 94 ? -8.433 6.088 15.022 1.00 97.88 94 LYS A C 1
ATOM 736 O O . LYS A 1 94 ? -9.118 6.340 16.008 1.00 97.88 94 LYS A O 1
ATOM 741 N N . GLU A 1 95 ? -8.950 5.658 13.877 1.00 96.62 95 GLU A N 1
ATOM 742 C CA . GLU A 1 95 ? -10.381 5.432 13.695 1.00 96.62 95 GLU A CA 1
ATOM 743 C C . GLU A 1 95 ? -10.899 4.268 14.555 1.00 96.62 95 GLU A C 1
ATOM 745 O O . GLU A 1 95 ? -11.933 4.401 15.205 1.00 96.62 95 GLU A O 1
ATOM 750 N N . ILE A 1 96 ? -10.148 3.167 14.660 1.00 95.75 96 ILE A N 1
ATOM 751 C CA . ILE A 1 96 ? -10.472 2.056 15.571 1.00 95.75 96 ILE A CA 1
ATOM 752 C C . ILE A 1 96 ? -10.536 2.551 17.025 1.00 95.75 96 ILE A C 1
ATOM 754 O O . ILE A 1 96 ? -11.489 2.240 17.739 1.00 95.75 96 ILE A O 1
ATOM 758 N N . ILE A 1 97 ? -9.561 3.356 17.463 1.00 96.38 97 ILE A N 1
ATOM 759 C CA . ILE A 1 97 ? -9.531 3.932 18.817 1.00 96.38 97 ILE A CA 1
ATOM 760 C C . ILE A 1 97 ? -10.750 4.828 19.054 1.00 96.38 97 ILE A C 1
ATOM 762 O O . ILE A 1 97 ? -11.420 4.678 20.077 1.00 96.38 97 ILE A O 1
ATOM 766 N N . ASN A 1 98 ? -11.075 5.713 18.108 1.00 97.19 98 ASN A N 1
ATOM 767 C CA . ASN A 1 98 ? -12.254 6.576 18.200 1.00 97.19 98 ASN A CA 1
ATOM 768 C C . ASN A 1 98 ? -13.540 5.751 18.344 1.00 97.19 98 ASN A C 1
ATOM 770 O O . ASN A 1 98 ? -14.386 6.049 19.190 1.00 97.19 98 ASN A O 1
ATOM 774 N N . GLN A 1 99 ? -13.682 4.684 17.553 1.00 95.88 99 GLN A N 1
ATOM 775 C CA . GLN A 1 99 ? -14.840 3.798 17.629 1.00 95.88 99 GLN A CA 1
ATOM 776 C C . GLN A 1 99 ? -14.936 3.123 18.995 1.00 95.88 99 GLN A C 1
ATOM 778 O O . GLN A 1 99 ? -16.011 3.153 19.590 1.00 95.88 99 GLN A O 1
ATOM 783 N N . ILE A 1 100 ? -13.835 2.596 19.533 1.00 95.81 100 ILE A N 1
ATOM 784 C CA . ILE A 1 100 ? -13.801 1.995 20.875 1.00 95.81 100 ILE A CA 1
ATOM 785 C C . ILE A 1 100 ? -14.223 3.016 21.940 1.00 95.81 100 ILE A C 1
ATOM 787 O O . ILE A 1 100 ? -15.098 2.723 22.750 1.00 95.81 100 ILE A O 1
ATOM 791 N N . GLN A 1 101 ? -13.661 4.227 21.911 1.00 95.94 101 GLN A N 1
ATOM 792 C CA . GLN A 1 101 ? -13.963 5.285 22.883 1.00 95.94 101 GLN A CA 1
ATOM 793 C C . GLN A 1 101 ? -15.418 5.775 22.810 1.00 95.94 101 GLN A C 1
ATOM 795 O O . GLN A 1 101 ? -15.984 6.183 23.821 1.00 95.94 101 GLN A O 1
ATOM 800 N N . SER A 1 102 ? -16.039 5.727 21.628 1.00 96.69 102 SER A N 1
ATOM 801 C CA . SER A 1 102 ? -17.422 6.177 21.414 1.00 96.69 102 SER A CA 1
ATOM 802 C C . SER A 1 102 ? -18.498 5.168 21.841 1.00 96.69 102 SER A C 1
ATOM 804 O O . SER A 1 102 ? -19.683 5.509 21.888 1.00 96.69 102 SER A O 1
ATOM 806 N N . ARG A 1 103 ? -18.131 3.909 22.114 1.00 96.25 103 ARG A N 1
ATOM 807 C CA . ARG A 1 103 ? -19.084 2.822 22.378 1.00 96.25 103 ARG A CA 1
ATOM 808 C C . ARG A 1 103 ? -19.086 2.449 23.856 1.00 96.25 103 ARG A C 1
ATOM 810 O O . ARG A 1 103 ? -18.048 2.304 24.483 1.00 96.25 103 ARG A O 1
ATOM 817 N N . LYS A 1 104 ? -20.283 2.206 24.401 1.00 96.44 104 LYS A N 1
ATOM 818 C CA . LYS A 1 104 ? -20.457 1.731 25.786 1.00 96.44 104 LYS A CA 1
ATOM 819 C C . LYS A 1 104 ? -19.911 0.314 26.001 1.00 96.44 104 LYS A C 1
ATOM 821 O O . LYS A 1 104 ? -19.480 -0.019 27.098 1.00 96.44 104 LYS A O 1
ATOM 826 N N . TYR A 1 105 ? -19.959 -0.514 24.960 1.00 96.19 105 TYR A N 1
ATOM 827 C CA . TYR A 1 105 ? -19.524 -1.904 24.994 1.00 96.19 105 TYR A CA 1
ATOM 828 C C . TYR A 1 105 ? -18.662 -2.192 23.764 1.00 96.19 105 TYR A C 1
ATOM 830 O O . TYR A 1 105 ? -19.029 -1.818 22.650 1.00 96.19 105 TYR A O 1
ATOM 838 N N . PHE A 1 106 ? -17.538 -2.870 23.975 1.00 94.81 106 PHE A N 1
ATOM 839 C CA . PHE A 1 106 ? -16.645 -3.384 22.939 1.00 94.81 106 PHE A CA 1
ATOM 840 C C . PHE A 1 106 ? -16.055 -4.719 23.414 1.00 94.81 106 PHE A C 1
ATOM 842 O O . PHE A 1 106 ? -16.107 -5.042 24.600 1.00 94.81 106 PHE A O 1
ATOM 849 N N . SER A 1 107 ? -15.502 -5.503 22.492 1.00 93.44 107 SER A N 1
ATOM 850 C CA . SER A 1 107 ? -14.765 -6.728 22.817 1.00 93.44 107 SER A CA 1
ATOM 851 C C . SER A 1 107 ? -13.456 -6.748 22.037 1.00 93.44 107 SER A C 1
ATOM 853 O O . SER A 1 107 ? -13.404 -6.244 20.916 1.00 93.44 107 SER A O 1
ATOM 855 N N . ILE A 1 108 ? -12.403 -7.292 22.644 1.00 91.06 108 ILE A N 1
ATOM 856 C CA . ILE A 1 108 ? -11.091 -7.471 22.019 1.00 91.06 108 ILE A CA 1
ATOM 857 C C . ILE A 1 108 ? -10.786 -8.964 22.061 1.00 91.06 108 ILE A C 1
ATOM 859 O O . ILE A 1 108 ? -10.799 -9.567 23.132 1.00 91.06 108 ILE A O 1
ATOM 863 N N . ILE A 1 109 ? -10.528 -9.553 20.896 1.00 93.00 109 ILE A N 1
ATOM 864 C CA . ILE A 1 109 ? -10.118 -10.951 20.764 1.00 93.00 109 ILE A CA 1
ATOM 865 C C . ILE A 1 109 ? -8.624 -10.948 20.460 1.00 93.00 109 ILE A C 1
ATOM 867 O O . ILE A 1 109 ? -8.193 -10.353 19.474 1.00 93.00 109 ILE A O 1
ATOM 871 N N . VAL A 1 110 ? -7.838 -11.602 21.311 1.00 92.31 110 VAL A N 1
ATOM 872 C CA . VAL A 1 110 ? -6.393 -11.762 21.124 1.00 92.31 110 VAL A CA 1
ATOM 873 C C . VAL A 1 110 ? -6.138 -13.203 20.707 1.00 92.31 110 VAL A C 1
ATOM 875 O O . VAL A 1 110 ? -6.515 -14.124 21.426 1.00 92.31 110 VAL A O 1
ATOM 878 N N . ASN A 1 111 ? -5.520 -13.397 19.543 1.00 91.38 111 ASN A N 1
ATOM 879 C CA . ASN A 1 111 ? -5.097 -14.710 19.067 1.00 91.38 111 ASN A CA 1
ATOM 880 C C . ASN A 1 111 ? -3.567 -14.776 19.071 1.00 91.38 111 ASN A C 1
ATOM 882 O O . ASN A 1 111 ? -2.921 -13.911 18.481 1.00 91.38 111 ASN A O 1
ATOM 886 N N . SER A 1 112 ? -3.004 -15.802 19.704 1.00 90.88 112 SER A N 1
ATOM 887 C CA . SER A 1 112 ? -1.561 -16.050 19.742 1.00 90.88 112 SER A CA 1
ATOM 888 C C . SER A 1 112 ? -1.259 -17.328 18.971 1.00 90.88 112 SER A C 1
ATOM 890 O O . SER A 1 112 ? -1.889 -18.354 19.206 1.00 90.88 112 SER A O 1
ATOM 892 N N . THR A 1 113 ? -0.293 -17.278 18.056 1.00 88.69 113 THR A N 1
ATOM 893 C CA . THR A 1 113 ? 0.245 -18.460 17.366 1.00 88.69 113 THR A CA 1
ATOM 894 C C . THR A 1 113 ? 1.721 -18.566 17.728 1.00 88.69 113 THR A C 1
ATOM 896 O O . THR A 1 113 ? 2.444 -17.581 17.607 1.00 88.69 113 THR A O 1
AT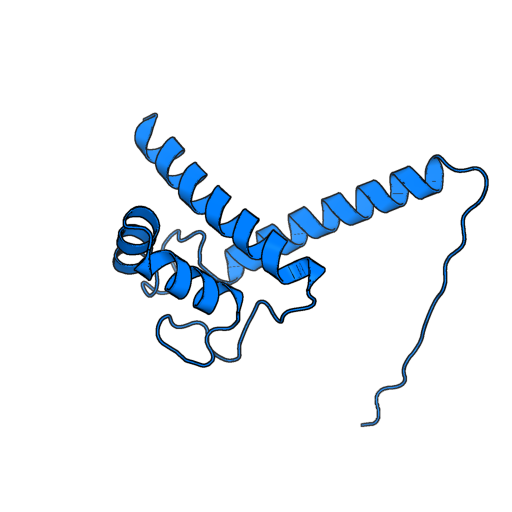OM 899 N N . SER A 1 114 ? 2.154 -19.717 18.238 1.00 86.06 114 SER A N 1
ATOM 900 C CA . SER A 1 114 ? 3.572 -19.972 18.500 1.00 86.06 114 SER A CA 1
ATOM 901 C C . SER A 1 114 ? 4.273 -20.313 17.188 1.00 86.06 114 SER A C 1
ATOM 903 O O . SER A 1 114 ? 3.829 -21.220 16.484 1.00 86.06 114 SER A O 1
ATOM 905 N N . ASP A 1 115 ? 5.364 -19.615 16.876 1.00 84.31 115 ASP A N 1
ATOM 906 C CA . ASP A 1 115 ? 6.231 -19.989 15.760 1.00 84.31 115 ASP A CA 1
ATOM 907 C C . ASP A 1 115 ? 7.005 -21.261 16.127 1.00 84.31 115 ASP A C 1
ATOM 909 O O . ASP A 1 115 ? 7.605 -21.353 17.200 1.00 84.31 115 ASP A O 1
ATOM 913 N N . ILE A 1 116 ? 6.980 -22.255 15.240 1.00 76.88 116 ILE A N 1
ATOM 914 C CA . ILE A 1 116 ? 7.831 -23.441 15.350 1.00 76.88 116 ILE A CA 1
ATOM 915 C C . ILE A 1 116 ? 9.144 -23.088 14.649 1.00 76.88 116 ILE A C 1
ATOM 917 O O . ILE A 1 116 ? 9.161 -22.925 13.429 1.00 76.88 116 ILE A O 1
ATOM 921 N N . THR A 1 117 ? 10.212 -22.921 15.428 1.00 67.81 117 THR A N 1
ATOM 922 C CA . THR A 1 117 ? 11.593 -22.809 14.926 1.00 67.81 117 THR A CA 1
ATOM 923 C C . THR A 1 117 ? 12.149 -24.158 14.514 1.00 67.81 117 THR A C 1
ATOM 925 O O . THR A 1 117 ? 11.941 -25.115 15.297 1.00 67.81 117 THR A O 1
#

pLDDT: mean 87.23, std 9.15, range [48.16, 97.88]

Radius of gyration: 17.89 Å; chains: 1; bounding box: 39×49×47 Å